Protein AF-A0A8E0ITB5-F1 (afdb_monomer)

Foldseek 3Di:
DFWAWDDDPLAQDHDPHGHDDDPPDDDDHDIDIDDGDDDDDPPDDDDDDDDDDDPVPDDDDPDDDDDDDDPVPDDDDDDDDD

Organism: NCBI:txid1256207

Solvent-accessible surface area (backbone atoms only — not comparable to full-atom values): 6383 Å² total; per-residue (Å²): 136,83,66,57,70,88,78,58,85,39,34,55,87,43,97,84,55,82,50,89,82,57,89,95,58,89,82,84,76,75,81,79,58,52,90,70,91,80,86,81,60,87,98,67,83,88,82,88,85,88,78,85,74,45,88,90,80,43,76,79,73,94,66,94,80,88,85,86,80,64,67,90,83,53,86,83,88,78,93,77,86,131

InterPro domains:
  IPR008979 Galactose-binding-like domain superfamily [SSF49785] (1-80)
  IPR013736 Xaa-Pro dipeptidyl-peptidase, C-terminal [PF08530] (1-74)

Structure (mmCIF, N/CA/C/O backbone):
data_AF-A0A8E0ITB5-F1
#
_entry.id   AF-A0A8E0ITB5-F1
#
loop_
_atom_site.group_PDB
_atom_site.id
_atom_site.type_symbol
_atom_site.label_atom_id
_atom_site.label_alt_id
_atom_site.label_comp_id
_atom_site.label_asym_id
_atom_site.label_entity_id
_atom_site.label_seq_id
_atom_site.pdbx_PDB_ins_code
_atom_site.Cartn_x
_atom_site.Cartn_y
_atom_site.Cartn_z
_atom_site.occupancy
_atom_site.B_iso_or_equiv
_atom_site.auth_seq_id
_atom_site.auth_comp_id
_atom_site.auth_asym_id
_atom_site.auth_atom_id
_atom_site.pdbx_PDB_model_num
ATOM 1 N N . MET A 1 1 ? -7.762 -11.288 7.039 1.00 91.06 1 MET A N 1
ATOM 2 C CA . MET A 1 1 ? -7.565 -10.276 5.980 1.00 91.06 1 MET A CA 1
ATOM 3 C C . MET A 1 1 ? -8.934 -9.721 5.620 1.00 91.06 1 MET A C 1
ATOM 5 O O . MET A 1 1 ? -9.840 -10.527 5.475 1.00 91.06 1 MET A O 1
ATOM 9 N N . ILE A 1 2 ? -9.110 -8.396 5.600 1.00 96.75 2 ILE A N 1
ATOM 10 C CA . ILE A 1 2 ? -10.426 -7.755 5.382 1.00 96.75 2 ILE A CA 1
ATOM 11 C C . ILE A 1 2 ? -10.645 -7.449 3.895 1.00 96.75 2 ILE A C 1
ATOM 13 O O . ILE A 1 2 ? -11.703 -7.747 3.350 1.00 96.75 2 ILE A O 1
ATOM 17 N N . SER A 1 3 ? -9.632 -6.867 3.255 1.00 97.25 3 SER A N 1
ATOM 18 C CA . SER A 1 3 ? -9.567 -6.590 1.823 1.00 97.25 3 SER A CA 1
ATOM 19 C C . SER A 1 3 ? -8.096 -6.464 1.401 1.00 97.25 3 SER A C 1
ATOM 21 O O . SER A 1 3 ? -7.229 -6.277 2.261 1.00 97.25 3 SER A O 1
ATOM 23 N N . LEU A 1 4 ? -7.822 -6.609 0.107 1.00 97.06 4 LEU A N 1
ATOM 24 C CA . LEU A 1 4 ? -6.504 -6.484 -0.515 1.00 97.06 4 LEU A CA 1
ATOM 25 C C . LEU A 1 4 ? -6.640 -5.922 -1.938 1.00 97.06 4 LEU A C 1
ATOM 27 O O . LEU A 1 4 ? -7.732 -5.910 -2.508 1.00 97.06 4 LEU A O 1
ATOM 31 N N . GLY A 1 5 ? -5.530 -5.481 -2.518 1.00 96.25 5 GLY A N 1
ATOM 32 C CA . GLY A 1 5 ? -5.455 -5.004 -3.895 1.00 96.25 5 GLY A CA 1
ATOM 33 C C . GLY A 1 5 ? -4.017 -5.062 -4.399 1.00 96.25 5 GLY A C 1
ATOM 34 O O . GLY A 1 5 ? -3.078 -4.977 -3.611 1.00 96.25 5 GLY A O 1
ATOM 35 N N . HIS A 1 6 ? -3.853 -5.203 -5.712 1.00 96.81 6 HIS A N 1
ATOM 36 C CA . HIS A 1 6 ? -2.553 -5.235 -6.374 1.00 96.81 6 HIS A CA 1
ATOM 37 C C . HIS A 1 6 ? -2.566 -4.282 -7.563 1.00 96.81 6 HIS A C 1
ATOM 39 O O . HIS A 1 6 ? -3.553 -4.214 -8.293 1.00 96.81 6 HIS A O 1
ATOM 45 N N . ILE A 1 7 ? -1.454 -3.587 -7.790 1.00 96.06 7 ILE A N 1
ATOM 46 C CA . ILE A 1 7 ? -1.262 -2.736 -8.963 1.00 96.06 7 ILE A CA 1
ATOM 47 C C . ILE A 1 7 ? 0.124 -2.972 -9.554 1.00 96.06 7 ILE A C 1
ATOM 49 O O . ILE A 1 7 ? 1.116 -3.077 -8.833 1.00 96.06 7 ILE A O 1
ATOM 53 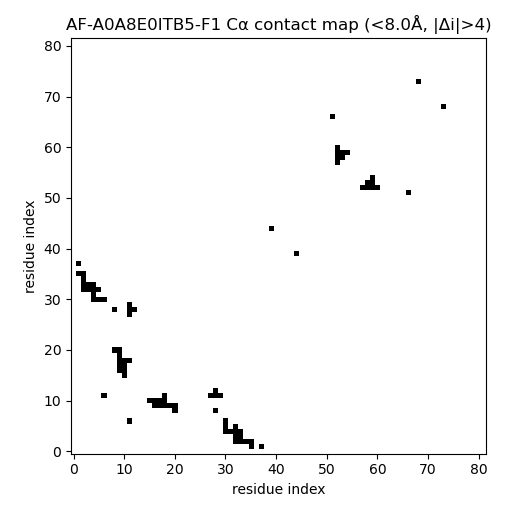N N . ASN A 1 8 ? 0.199 -3.038 -10.883 1.00 95.62 8 ASN A N 1
ATOM 54 C CA . ASN A 1 8 ? 1.470 -2.911 -11.580 1.00 95.62 8 ASN A CA 1
ATOM 55 C C . ASN A 1 8 ? 1.833 -1.423 -11.643 1.00 95.62 8 ASN A C 1
ATOM 57 O O . ASN A 1 8 ? 1.088 -0.633 -12.218 1.00 95.62 8 ASN A O 1
ATOM 61 N N . LEU A 1 9 ? 2.991 -1.041 -11.102 1.00 94.81 9 LEU A N 1
ATOM 62 C CA . LEU A 1 9 ? 3.449 0.353 -11.094 1.00 94.81 9 LEU A CA 1
ATOM 63 C C . LEU A 1 9 ? 3.592 0.947 -12.500 1.00 94.81 9 LEU A C 1
ATOM 65 O O . LEU A 1 9 ? 3.475 2.156 -12.667 1.00 94.81 9 LEU A O 1
ATOM 69 N N . GLN A 1 10 ? 3.804 0.111 -13.519 1.00 96.12 10 GLN A N 1
ATOM 70 C CA . GLN A 1 10 ? 3.845 0.552 -14.912 1.00 96.12 10 GLN A CA 1
ATOM 71 C C . GLN A 1 10 ? 2.454 0.775 -15.519 1.00 96.12 10 GLN A C 1
ATOM 73 O O . GLN A 1 10 ? 2.362 1.304 -16.618 1.00 96.12 10 GLN A O 1
ATOM 78 N N . ASN A 1 11 ? 1.372 0.417 -14.832 1.00 96.44 11 ASN A N 1
ATOM 79 C CA . ASN A 1 11 ? -0.003 0.574 -15.304 1.00 96.44 11 ASN A CA 1
ATOM 80 C C 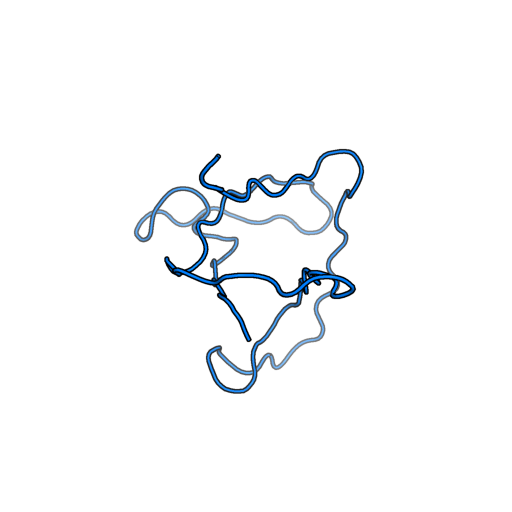. ASN A 1 11 ? -0.845 1.396 -14.305 1.00 96.44 11 ASN A C 1
ATOM 82 O O . ASN A 1 11 ? -1.890 0.928 -13.856 1.00 96.44 11 ASN A O 1
ATOM 86 N N . PRO A 1 12 ? -0.430 2.622 -13.924 1.00 93.44 12 PRO A N 1
ATOM 87 C CA . PRO A 1 12 ? -1.083 3.348 -12.834 1.00 93.44 12 PRO A CA 1
ATOM 88 C C . PRO A 1 12 ? -2.445 3.943 -13.222 1.00 93.44 12 PRO A C 1
ATOM 90 O O . PRO A 1 12 ? -3.184 4.386 -12.351 1.00 93.44 12 PRO A O 1
ATOM 93 N N . LYS A 1 13 ? -2.762 4.004 -14.524 1.00 92.19 13 LYS A N 1
ATOM 94 C CA . LYS A 1 13 ? -3.994 4.617 -15.051 1.00 92.19 13 LYS A CA 1
ATOM 95 C C . LYS A 1 13 ? -5.027 3.592 -15.513 1.00 92.19 13 LYS A C 1
ATOM 97 O O . LYS A 1 13 ? -6.218 3.798 -15.323 1.00 92.19 13 LYS A O 1
ATOM 102 N N . ASN A 1 14 ? -4.579 2.538 -16.191 1.00 93.62 14 ASN A N 1
ATOM 103 C CA . ASN A 1 14 ? -5.420 1.507 -16.792 1.00 93.62 14 ASN A CA 1
ATOM 104 C C . ASN A 1 14 ? -4.565 0.273 -17.124 1.00 93.62 14 ASN A C 1
ATOM 106 O O . ASN A 1 14 ? -3.337 0.332 -17.096 1.00 93.62 14 ASN A O 1
ATOM 110 N N . ALA A 1 15 ? -5.220 -0.837 -17.463 1.00 93.06 15 ALA A N 1
ATOM 111 C CA . ALA A 1 15 ? -4.565 -2.126 -17.685 1.00 93.06 15 ALA A CA 1
ATOM 112 C C . ALA A 1 15 ? -3.814 -2.256 -19.027 1.00 93.06 15 ALA A C 1
ATOM 114 O O . ALA A 1 15 ? -3.099 -3.238 -19.214 1.00 93.06 15 ALA A O 1
ATOM 115 N N . TYR A 1 16 ? -3.982 -1.320 -19.968 1.00 95.19 16 TYR A N 1
ATOM 116 C CA . TYR A 1 16 ? -3.483 -1.460 -21.344 1.00 95.19 16 TYR A CA 1
ATOM 117 C C . TYR A 1 16 ? -2.365 -0.469 -21.708 1.00 95.19 16 TYR A C 1
ATOM 119 O O . TYR A 1 16 ? -1.650 -0.692 -22.683 1.00 95.19 16 TYR A O 1
ATOM 127 N N . GLU A 1 17 ? -2.158 0.592 -20.927 1.00 96.19 17 GLU A N 1
ATOM 128 C CA . GLU A 1 17 ? -1.078 1.561 -21.126 1.00 96.19 17 GLU A CA 1
ATOM 129 C C . GLU A 1 17 ? 0.076 1.318 -20.159 1.00 96.19 17 GLU A C 1
ATOM 131 O O . GLU A 1 17 ? -0.087 1.389 -18.939 1.00 96.19 17 GLU A O 1
ATOM 136 N N . VAL A 1 18 ? 1.267 1.088 -20.715 1.00 97.00 18 VAL A N 1
ATOM 137 C CA . VAL A 1 18 ? 2.510 0.909 -19.958 1.00 97.00 18 VAL A CA 1
ATOM 138 C C . VAL A 1 18 ? 3.260 2.238 -19.860 1.00 97.00 18 VAL A C 1
ATOM 140 O O . VAL A 1 18 ? 3.566 2.874 -20.867 1.00 97.00 18 VAL A O 1
ATOM 143 N N . GLN A 1 19 ? 3.617 2.632 -18.643 1.00 95.38 19 GLN A N 1
ATOM 144 C CA . GLN A 1 19 ? 4.443 3.791 -18.327 1.00 95.38 19 GLN A CA 1
ATOM 145 C C . GLN A 1 19 ? 5.843 3.352 -17.888 1.00 95.38 19 GLN A C 1
ATOM 147 O O . GLN A 1 19 ? 6.044 2.304 -17.263 1.00 95.38 19 GLN A O 1
ATOM 152 N N . ARG A 1 20 ? 6.844 4.167 -18.226 1.00 95.31 20 ARG A N 1
ATOM 153 C CA . ARG A 1 20 ? 8.215 3.969 -17.754 1.00 95.31 20 ARG A CA 1
ATOM 154 C C . ARG A 1 20 ? 8.314 4.423 -16.299 1.00 95.31 20 ARG A C 1
ATOM 156 O O . ARG A 1 20 ? 7.996 5.567 -15.997 1.00 95.31 20 ARG A O 1
ATOM 163 N N . ILE A 1 21 ? 8.834 3.551 -15.440 1.00 94.06 21 ILE A N 1
ATOM 164 C CA . ILE A 1 21 ? 9.236 3.897 -14.075 1.00 94.06 21 ILE A CA 1
ATOM 165 C C . ILE A 1 21 ? 10.745 4.123 -14.056 1.00 94.06 21 ILE A C 1
ATOM 167 O O . ILE A 1 21 ? 11.516 3.250 -14.455 1.00 94.06 21 ILE A O 1
ATOM 171 N N . THR A 1 22 ? 11.156 5.304 -13.599 1.00 95.69 22 THR A N 1
ATOM 172 C CA . THR A 1 22 ? 12.566 5.667 -13.435 1.00 95.69 22 THR A CA 1
ATOM 173 C C . THR A 1 22 ? 12.936 5.533 -11.956 1.00 95.69 22 THR A C 1
ATOM 175 O O . THR A 1 22 ? 12.348 6.235 -11.133 1.00 95.69 22 THR A O 1
ATOM 178 N N . PRO A 1 23 ? 13.889 4.658 -11.584 1.00 94.75 23 PRO A N 1
ATOM 179 C CA . PRO A 1 23 ? 14.319 4.514 -10.195 1.00 94.75 23 PRO A CA 1
ATOM 180 C C . PRO A 1 23 ? 14.741 5.849 -9.568 1.00 94.75 23 PRO A C 1
ATOM 182 O O . PRO A 1 23 ? 15.415 6.656 -10.205 1.00 94.75 23 PRO A O 1
ATOM 185 N N . GLY A 1 24 ? 14.342 6.073 -8.314 1.00 96.06 24 GLY A N 1
ATOM 186 C CA . GLY A 1 24 ? 14.650 7.295 -7.564 1.00 96.06 24 GLY A CA 1
ATOM 187 C C . GLY A 1 24 ? 13.770 8.506 -7.893 1.00 96.06 24 GLY A C 1
ATOM 188 O O . GLY A 1 24 ? 13.885 9.519 -7.212 1.00 96.06 24 GLY A O 1
ATOM 189 N N . GLN A 1 25 ? 12.884 8.418 -8.890 1.00 96.06 25 GLN A N 1
ATOM 190 C CA . GLN A 1 25 ? 11.906 9.468 -9.176 1.00 96.06 25 GLN A CA 1
ATOM 191 C C . GLN A 1 25 ? 10.567 9.163 -8.492 1.00 96.06 25 GLN A C 1
ATOM 193 O O . GLN A 1 25 ? 10.088 8.028 -8.592 1.00 96.06 25 GLN A O 1
ATOM 198 N N . PRO A 1 26 ? 9.948 10.144 -7.810 1.00 94.75 26 PRO A N 1
ATOM 199 C CA . PRO A 1 26 ? 8.632 9.956 -7.219 1.00 94.75 26 PRO A CA 1
ATOM 200 C C . PRO A 1 26 ? 7.570 9.796 -8.313 1.00 94.75 26 PRO A C 1
ATOM 202 O O . PRO A 1 26 ? 7.629 10.428 -9.368 1.00 94.75 26 PRO A O 1
ATOM 205 N N . PHE A 1 27 ? 6.570 8.965 -8.044 1.00 93.81 27 PHE A N 1
ATOM 206 C CA . PHE A 1 27 ? 5.387 8.800 -8.883 1.00 93.81 27 PHE A CA 1
ATOM 207 C C . PHE A 1 27 ? 4.166 8.567 -7.987 1.00 93.81 27 PHE A C 1
ATOM 209 O O . PHE A 1 27 ? 4.304 8.184 -6.826 1.00 93.81 27 PHE A O 1
ATOM 216 N N . HIS A 1 28 ? 2.973 8.799 -8.531 1.00 94.25 28 HIS A N 1
ATOM 217 C CA . HIS A 1 28 ? 1.714 8.647 -7.805 1.00 94.25 28 HIS A CA 1
ATOM 218 C C . HIS A 1 28 ? 0.909 7.486 -8.378 1.00 94.25 28 HIS A C 1
ATOM 220 O O . HIS A 1 28 ? 0.903 7.261 -9.590 1.00 94.25 28 HIS A O 1
ATOM 226 N N . ILE A 1 29 ? 0.212 6.776 -7.498 1.00 94.75 29 ILE A N 1
ATOM 227 C CA . ILE A 1 29 ? -0.731 5.721 -7.859 1.00 94.75 29 ILE A CA 1
ATOM 228 C C . ILE A 1 29 ? -2.048 5.924 -7.119 1.00 94.75 29 ILE A C 1
ATOM 230 O O . ILE A 1 29 ? -2.099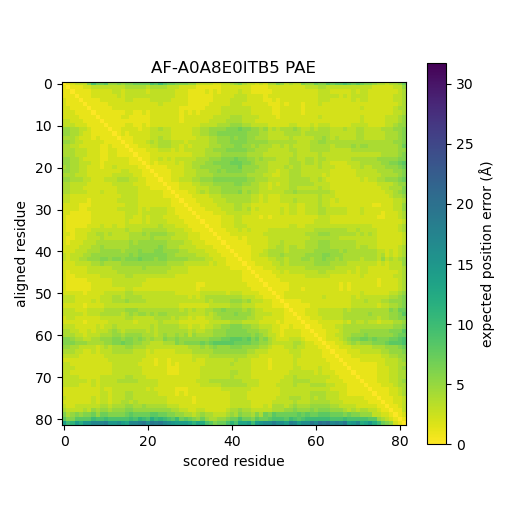 6.546 -6.058 1.00 94.75 29 ILE A O 1
ATOM 234 N N . SER A 1 30 ? -3.108 5.346 -7.664 1.00 95.69 30 SER A N 1
ATOM 235 C CA . SER A 1 30 ? -4.367 5.136 -6.961 1.00 95.69 30 SER A CA 1
ATOM 236 C C . SER A 1 30 ? -4.764 3.682 -7.160 1.00 95.69 30 SER A C 1
ATOM 238 O O . SER A 1 30 ? -4.626 3.146 -8.258 1.00 95.69 30 SER A O 1
ATOM 240 N N . LEU A 1 31 ? -5.186 3.029 -6.083 1.00 95.12 31 LEU A N 1
ATOM 241 C CA . LEU A 1 31 ? -5.544 1.619 -6.076 1.00 9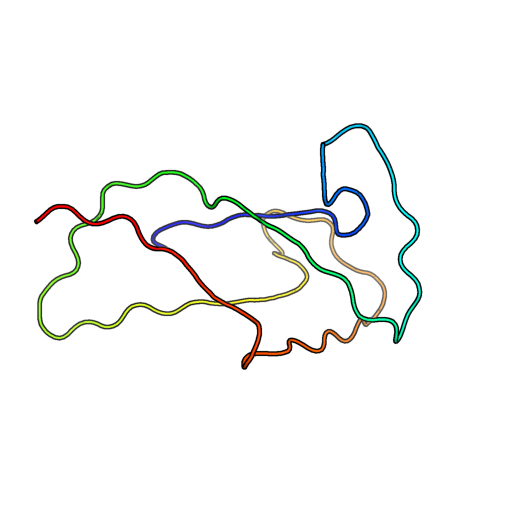5.12 31 LEU A CA 1
ATOM 242 C C . LEU A 1 31 ? -6.819 1.449 -5.262 1.00 95.12 31 LEU A C 1
ATOM 244 O O . LEU A 1 31 ? -6.831 1.735 -4.065 1.00 95.12 31 LEU A O 1
ATOM 248 N N . ASP A 1 32 ? -7.851 0.923 -5.908 1.00 95.81 32 ASP A N 1
ATOM 249 C CA . ASP A 1 32 ? -9.031 0.435 -5.214 1.00 95.81 32 ASP A CA 1
ATOM 250 C C . ASP A 1 32 ? -8.748 -0.950 -4.624 1.00 95.81 32 ASP A C 1
ATOM 252 O O . ASP A 1 32 ? -8.206 -1.840 -5.287 1.00 95.81 32 ASP A O 1
ATOM 256 N N . LEU A 1 33 ? -9.121 -1.141 -3.360 1.00 97.19 33 LEU A N 1
ATOM 257 C CA . LEU A 1 33 ? -9.102 -2.458 -2.729 1.00 97.19 33 LEU A CA 1
ATOM 258 C C . LEU A 1 33 ? -10.376 -3.232 -3.086 1.00 97.19 33 LEU A C 1
ATOM 260 O O . LEU A 1 33 ? -11.401 -2.649 -3.444 1.00 97.19 33 LEU A O 1
ATOM 264 N N . GLN A 1 34 ? -10.337 -4.557 -2.945 1.00 97.50 34 GLN A N 1
ATOM 265 C CA . GLN A 1 34 ? -11.522 -5.394 -3.130 1.00 97.50 34 GLN A CA 1
ATOM 266 C C . GLN A 1 34 ? -12.692 -4.906 -2.244 1.00 97.50 34 GLN A C 1
ATOM 268 O O . GLN A 1 34 ? -12.493 -4.607 -1.060 1.00 97.50 34 GLN A O 1
ATOM 273 N N . PRO A 1 35 ? -13.925 -4.834 -2.770 1.00 96.75 35 PRO A N 1
ATOM 274 C CA . PRO A 1 35 ? -15.071 -4.415 -1.977 1.00 96.75 35 PRO A CA 1
ATOM 275 C C . PRO A 1 35 ? -15.324 -5.412 -0.843 1.00 96.75 35 PRO A C 1
ATOM 277 O O . PRO A 1 35 ? -15.223 -6.625 -1.018 1.00 96.75 35 PRO A O 1
ATOM 280 N N . THR A 1 36 ? -15.672 -4.899 0.333 1.00 95.88 36 THR A N 1
ATOM 281 C CA . THR A 1 36 ? -15.971 -5.718 1.508 1.00 95.88 36 THR A CA 1
ATOM 282 C C . THR A 1 36 ? -17.041 -5.051 2.360 1.00 95.88 36 THR A C 1
ATOM 284 O O . THR A 1 36 ? -17.189 -3.828 2.353 1.00 95.88 36 THR A O 1
ATOM 287 N N . HIS A 1 37 ? -17.793 -5.859 3.099 1.00 95.50 37 HIS A N 1
ATOM 288 C CA . HIS A 1 37 ? -18.733 -5.390 4.107 1.00 95.50 37 HIS A CA 1
ATOM 289 C C . HIS A 1 37 ? -18.330 -6.007 5.442 1.00 95.50 37 HIS A C 1
ATOM 291 O O . HIS A 1 37 ? -18.610 -7.176 5.710 1.00 95.50 37 HIS A O 1
ATOM 297 N N . TYR A 1 38 ? -17.618 -5.228 6.255 1.00 95.31 38 TYR A N 1
ATOM 298 C CA . TYR A 1 38 ? -17.019 -5.705 7.495 1.00 95.31 38 TYR A CA 1
ATOM 299 C C . TYR A 1 38 ? -17.341 -4.766 8.656 1.00 95.31 38 TYR A C 1
ATOM 301 O O . 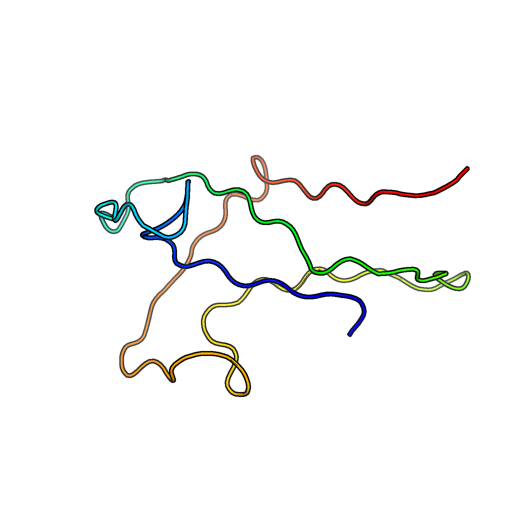TYR A 1 38 ? -17.098 -3.563 8.581 1.00 95.31 38 TYR A O 1
ATOM 309 N N . HIS A 1 39 ? -17.859 -5.328 9.748 1.00 94.75 39 HIS A N 1
ATOM 310 C CA . HIS A 1 39 ? -18.052 -4.614 11.004 1.00 94.75 39 HIS A CA 1
ATOM 311 C C . HIS A 1 39 ? -16.817 -4.803 11.890 1.00 94.75 39 HIS A C 1
ATOM 313 O O . HIS A 1 39 ? -16.490 -5.933 12.252 1.00 94.75 39 HIS A O 1
ATOM 319 N N . LEU A 1 40 ? -16.135 -3.710 12.244 1.00 93.69 40 LEU A N 1
ATOM 320 C CA . LEU A 1 40 ? -14.994 -3.747 13.157 1.00 93.69 40 LEU A CA 1
ATOM 321 C C . LEU A 1 40 ? -15.488 -3.762 14.613 1.00 93.69 40 LEU A C 1
ATOM 323 O O . LEU A 1 40 ? -16.066 -2.768 15.052 1.00 93.69 40 LEU A O 1
ATOM 327 N N . PRO A 1 41 ? -15.240 -4.836 15.387 1.00 95.38 41 PRO A N 1
ATOM 328 C CA . PRO A 1 41 ? -15.638 -4.869 16.789 1.00 95.38 41 PRO A CA 1
ATOM 329 C C . PRO A 1 41 ? -14.919 -3.795 17.612 1.00 95.38 41 PRO A C 1
ATOM 331 O O . PRO A 1 41 ? -13.764 -3.455 17.339 1.00 95.38 41 PRO A O 1
ATOM 334 N N . ALA A 1 42 ? -15.574 -3.318 18.670 1.00 96.81 42 ALA A N 1
ATOM 335 C CA . ALA A 1 42 ? -14.984 -2.364 19.603 1.00 96.81 42 ALA A CA 1
ATOM 336 C C . ALA A 1 42 ? -13.652 -2.876 20.191 1.00 96.81 42 ALA A C 1
ATOM 338 O O . ALA A 1 42 ? -13.467 -4.072 20.427 1.00 96.81 42 ALA A O 1
ATOM 339 N N . GLY A 1 43 ? -12.709 -1.957 20.417 1.00 97.88 43 GLY A N 1
ATOM 340 C CA . GLY A 1 43 ? -11.380 -2.270 20.956 1.00 97.88 43 GLY A CA 1
ATOM 341 C C . GLY A 1 43 ? -10.410 -2.919 19.959 1.00 97.88 43 GLY A C 1
ATOM 342 O O . GLY A 1 43 ? -9.311 -3.310 20.348 1.00 97.88 43 GLY A O 1
ATOM 343 N N . ARG A 1 44 ? -10.782 -3.046 18.678 1.00 97.25 44 ARG A N 1
ATOM 344 C CA . ARG A 1 44 ? -9.900 -3.537 17.608 1.00 97.25 44 ARG A CA 1
ATOM 345 C C . ARG A 1 44 ? -9.336 -2.386 16.780 1.00 97.25 44 ARG A C 1
ATOM 347 O O . ARG A 1 44 ? -9.920 -1.310 16.710 1.00 97.25 44 ARG A O 1
ATOM 354 N N . GLN A 1 45 ? -8.206 -2.645 16.128 1.00 96.19 45 GLN A N 1
ATOM 355 C CA . GLN A 1 45 ? -7.553 -1.712 15.213 1.00 96.19 45 GLN A CA 1
ATOM 356 C C . GLN A 1 45 ? -7.559 -2.268 13.791 1.00 96.19 45 GLN A C 1
ATOM 358 O O . GLN A 1 45 ? -7.529 -3.484 13.585 1.00 96.19 45 GLN A O 1
ATOM 363 N N . LEU A 1 46 ? -7.573 -1.360 12.819 1.00 95.06 46 LEU A N 1
ATOM 364 C CA . LEU A 1 46 ? -7.315 -1.676 11.420 1.00 95.06 46 LEU A CA 1
ATOM 365 C C . LEU A 1 46 ? -5.831 -1.475 11.133 1.00 95.06 46 LEU A C 1
ATOM 367 O O . LEU A 1 46 ? -5.248 -0.475 11.542 1.00 95.06 46 LEU A O 1
ATOM 371 N N . ALA A 1 47 ? -5.243 -2.419 10.407 1.00 96.00 47 ALA A N 1
ATOM 372 C CA . ALA A 1 47 ? -3.870 -2.334 9.939 1.00 96.00 47 ALA A CA 1
ATOM 373 C C . ALA A 1 47 ? -3.854 -2.271 8.410 1.00 96.00 47 ALA A C 1
ATOM 375 O O . ALA A 1 47 ? -4.470 -3.108 7.747 1.00 96.00 47 ALA A O 1
ATOM 376 N N . LEU A 1 48 ? -3.127 -1.293 7.870 1.00 96.06 48 LEU A N 1
ATOM 377 C CA . LEU A 1 48 ? -2.761 -1.230 6.460 1.00 96.06 48 LEU A CA 1
ATOM 378 C C . LEU A 1 48 ? -1.359 -1.822 6.301 1.00 96.06 48 LEU A C 1
ATOM 380 O O . LEU A 1 48 ? -0.420 -1.376 6.957 1.00 96.06 48 LEU A O 1
ATOM 384 N N . VAL A 1 49 ? -1.223 -2.813 5.424 1.00 96.69 49 VAL A N 1
ATOM 385 C CA . VAL A 1 49 ? 0.067 -3.420 5.082 1.00 96.69 49 VAL A CA 1
ATOM 386 C C . VAL A 1 49 ? 0.362 -3.108 3.623 1.00 96.69 49 VAL A C 1
ATOM 388 O O . VAL A 1 49 ? -0.419 -3.470 2.748 1.00 96.69 49 VAL A O 1
ATOM 391 N N . ILE A 1 50 ? 1.490 -2.445 3.369 1.00 96.19 50 ILE A N 1
ATOM 392 C CA . ILE A 1 50 ? 1.992 -2.176 2.020 1.00 96.19 50 ILE A CA 1
ATOM 393 C C . ILE A 1 50 ? 3.263 -2.997 1.834 1.00 96.19 50 ILE A C 1
ATOM 395 O O . ILE A 1 50 ? 4.194 -2.896 2.633 1.00 96.19 50 ILE A O 1
ATOM 399 N N . HIS A 1 51 ? 3.297 -3.828 0.798 1.00 95.12 51 HIS A N 1
ATOM 400 C CA . HIS A 1 51 ? 4.446 -4.673 0.489 1.00 95.12 51 HIS A CA 1
ATOM 401 C C . HIS A 1 51 ? 4.619 -4.839 -1.023 1.00 95.12 51 HIS A C 1
ATOM 403 O O . HIS A 1 51 ? 3.773 -4.420 -1.807 1.00 95.12 51 HIS A O 1
ATOM 409 N N . GLY A 1 52 ? 5.756 -5.419 -1.420 1.00 94.38 52 GLY A N 1
ATOM 410 C CA . GLY A 1 52 ? 6.063 -5.715 -2.818 1.00 94.38 52 GLY A CA 1
ATOM 411 C C . GLY A 1 52 ? 5.310 -6.946 -3.320 1.00 94.38 52 GLY A C 1
ATOM 412 O O . GLY A 1 52 ? 4.193 -6.851 -3.805 1.00 94.38 52 GLY A O 1
ATOM 413 N N . ALA A 1 53 ? 5.941 -8.117 -3.233 1.00 93.69 53 ALA A N 1
ATOM 414 C CA . ALA A 1 53 ? 5.339 -9.354 -3.718 1.00 93.69 53 ALA A CA 1
ATOM 415 C C . ALA A 1 53 ? 4.458 -10.021 -2.652 1.00 93.69 53 ALA A C 1
ATOM 417 O O . ALA A 1 53 ? 4.872 -10.159 -1.497 1.00 93.69 53 ALA A O 1
ATOM 418 N N . ASP A 1 54 ? 3.272 -10.466 -3.059 1.00 95.44 54 ASP A N 1
ATOM 419 C CA . ASP A 1 54 ? 2.473 -11.488 -2.380 1.00 95.44 54 ASP A CA 1
ATOM 420 C C . ASP A 1 54 ? 2.870 -12.864 -2.938 1.00 95.44 54 ASP A C 1
ATOM 422 O O . ASP A 1 54 ? 2.715 -13.122 -4.133 1.00 95.44 54 ASP A O 1
ATOM 426 N N . MET A 1 55 ? 3.376 -13.757 -2.086 1.00 92.81 55 MET A N 1
ATOM 427 C CA . MET A 1 55 ? 3.863 -15.082 -2.495 1.00 92.81 55 MET A CA 1
ATOM 428 C C . MET A 1 55 ? 2.754 -16.049 -2.917 1.00 92.81 55 MET A C 1
ATOM 430 O O . MET A 1 55 ? 3.056 -17.071 -3.534 1.00 92.81 55 MET A O 1
ATOM 434 N N . ALA A 1 56 ? 1.501 -15.751 -2.578 1.00 94.06 56 ALA A N 1
ATOM 435 C CA . ALA A 1 56 ? 0.341 -16.531 -2.984 1.00 94.06 56 ALA A CA 1
ATOM 436 C C . ALA A 1 56 ? -0.345 -15.964 -4.238 1.00 94.06 56 ALA A C 1
ATOM 438 O O . ALA A 1 56 ? -1.066 -16.705 -4.903 1.00 94.06 56 ALA A O 1
ATOM 439 N N . GLN A 1 57 ? -0.151 -14.676 -4.557 1.00 95.50 57 GLN A N 1
ATOM 440 C CA . GLN A 1 57 ? -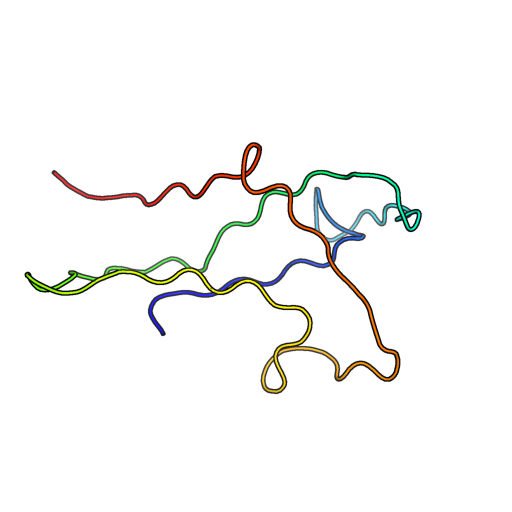0.953 -13.984 -5.582 1.00 95.50 57 GLN A CA 1
ATOM 441 C C . GLN A 1 57 ? -0.154 -13.288 -6.690 1.00 95.50 57 GLN A C 1
ATOM 443 O O . GLN A 1 57 ? -0.716 -12.981 -7.740 1.00 95.50 57 GLN A O 1
ATOM 448 N N . THR A 1 58 ? 1.141 -13.038 -6.497 1.00 96.31 58 THR A N 1
ATOM 449 C CA . THR A 1 58 ? 1.975 -12.304 -7.463 1.00 96.31 58 THR A CA 1
ATOM 450 C C . THR A 1 58 ? 3.191 -13.107 -7.909 1.00 96.31 58 THR A C 1
ATOM 452 O O . THR A 1 58 ? 3.553 -14.128 -7.324 1.00 96.31 58 THR A O 1
ATOM 455 N N . ILE A 1 59 ? 3.841 -12.641 -8.976 1.00 95.75 59 ILE A N 1
ATOM 456 C CA . ILE A 1 59 ? 5.064 -1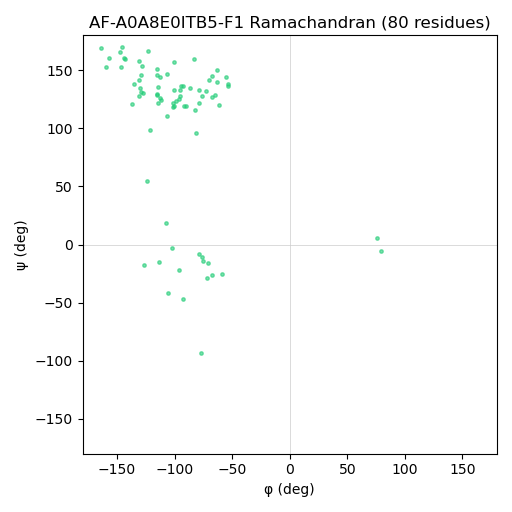3.258 -9.488 1.00 95.75 59 ILE A CA 1
ATOM 457 C C . ILE A 1 59 ? 6.176 -13.121 -8.446 1.00 95.75 59 ILE A C 1
ATOM 459 O O . ILE A 1 59 ? 6.485 -12.020 -7.987 1.00 95.75 59 ILE A O 1
ATOM 463 N N . ARG A 1 60 ? 6.825 -14.245 -8.118 1.00 94.56 60 ARG A N 1
ATOM 464 C CA . ARG A 1 60 ? 7.964 -14.269 -7.198 1.00 94.56 60 ARG A CA 1
ATOM 465 C C . ARG A 1 60 ? 9.114 -13.426 -7.771 1.00 94.56 60 ARG A C 1
ATOM 467 O O . ARG A 1 60 ? 9.629 -13.762 -8.841 1.00 94.56 60 ARG A O 1
ATOM 474 N N . PRO A 1 61 ? 9.563 -12.372 -7.072 1.00 93.00 61 PRO A N 1
ATOM 475 C CA . PRO A 1 61 ? 10.665 -11.556 -7.546 1.00 93.00 61 PRO A CA 1
ATOM 476 C C . PRO A 1 61 ? 11.973 -12.346 -7.468 1.00 93.00 61 PRO A C 1
ATOM 478 O O . PRO A 1 61 ? 12.226 -13.081 -6.514 1.00 93.00 61 PRO A O 1
ATOM 481 N N . ILE A 1 62 ? 12.821 -12.159 -8.477 1.00 95.75 62 ILE A N 1
ATOM 482 C CA . ILE A 1 62 ? 14.185 -12.715 -8.531 1.00 95.75 62 ILE A CA 1
ATOM 483 C C . ILE A 1 62 ? 15.258 -11.666 -8.208 1.00 95.75 62 ILE A C 1
ATOM 485 O O . ILE A 1 62 ? 16.446 -11.972 -8.189 1.00 95.75 62 ILE A O 1
ATOM 489 N N . LYS A 1 63 ? 14.845 -10.415 -7.986 1.00 93.12 63 LYS A N 1
ATOM 490 C CA . LYS A 1 63 ? 15.707 -9.285 -7.633 1.00 93.12 63 LYS A CA 1
ATOM 491 C C . LYS A 1 63 ? 15.144 -8.585 -6.406 1.00 93.12 63 LYS A C 1
ATOM 493 O O . LYS A 1 63 ? 13.929 -8.478 -6.257 1.00 93.12 63 LYS A O 1
ATOM 498 N N . THR A 1 64 ? 16.034 -8.070 -5.568 1.00 93.94 64 THR A N 1
ATOM 499 C CA . THR A 1 64 ? 15.659 -7.196 -4.456 1.00 93.94 64 THR A CA 1
ATOM 500 C C . THR A 1 64 ? 15.251 -5.830 -5.000 1.00 93.94 64 THR A C 1
ATOM 502 O O . THR A 1 64 ? 15.950 -5.246 -5.829 1.00 93.94 64 THR A O 1
ATOM 505 N N . THR A 1 65 ? 14.115 -5.313 -4.540 1.00 92.81 65 T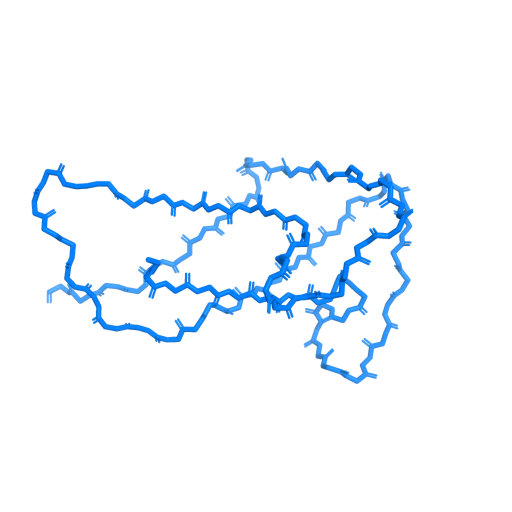HR A N 1
ATOM 506 C CA . THR A 1 65 ? 13.620 -3.975 -4.883 1.00 92.81 65 THR A CA 1
ATOM 507 C C . THR A 1 65 ? 13.268 -3.243 -3.600 1.00 92.81 65 THR A C 1
ATOM 509 O O . THR A 1 65 ? 12.582 -3.793 -2.741 1.00 92.81 65 THR A O 1
ATOM 512 N N . HIS A 1 66 ? 13.753 -2.011 -3.473 1.00 95.06 66 HIS A N 1
ATOM 513 C CA . HIS A 1 66 ? 13.462 -1.144 -2.340 1.00 95.06 66 HIS A CA 1
ATOM 514 C C . HIS A 1 66 ? 12.383 -0.141 -2.732 1.00 95.06 66 HIS A C 1
ATOM 516 O O . HIS A 1 66 ? 12.472 0.490 -3.784 1.00 95.06 66 HIS A O 1
ATOM 522 N N . TYR A 1 67 ? 11.386 0.006 -1.865 1.00 95.19 67 TYR A N 1
ATOM 523 C CA . TYR A 1 67 ? 10.318 0.984 -2.009 1.00 95.19 67 TYR A CA 1
ATOM 524 C C . TYR A 1 67 ? 10.429 2.003 -0.882 1.00 95.19 67 TYR A C 1
ATOM 526 O O . TYR A 1 67 ? 10.630 1.632 0.274 1.00 95.19 67 TYR A O 1
ATOM 534 N N . GLN A 1 68 ? 10.280 3.276 -1.228 1.00 96.62 68 GLN A N 1
ATOM 535 C CA . GLN A 1 68 ? 10.128 4.362 -0.273 1.00 96.62 68 GLN A CA 1
ATOM 536 C C . GLN A 1 68 ? 8.738 4.955 -0.468 1.00 96.62 68 GLN A C 1
ATOM 538 O O . GLN A 1 68 ? 8.356 5.276 -1.592 1.00 96.62 68 GLN A O 1
ATOM 543 N N . ILE A 1 69 ? 7.991 5.073 0.625 1.00 96.38 69 ILE A N 1
ATOM 544 C CA . ILE A 1 69 ? 6.633 5.611 0.625 1.00 96.38 69 ILE A CA 1
ATOM 545 C C . ILE A 1 69 ? 6.666 6.928 1.383 1.00 96.38 69 ILE A C 1
ATOM 547 O O . ILE A 1 69 ? 7.123 6.980 2.525 1.00 96.38 69 ILE A O 1
ATOM 551 N N . ASP A 1 70 ? 6.170 7.982 0.748 1.00 97.25 70 ASP A N 1
ATOM 552 C CA . ASP A 1 70 ? 5.935 9.253 1.414 1.00 97.25 70 ASP A CA 1
ATOM 553 C C . ASP A 1 70 ? 4.605 9.192 2.174 1.00 97.25 70 ASP A C 1
ATOM 555 O O . ASP A 1 70 ? 3.530 9.389 1.606 1.00 97.25 70 ASP A O 1
ATOM 559 N N . LEU A 1 71 ?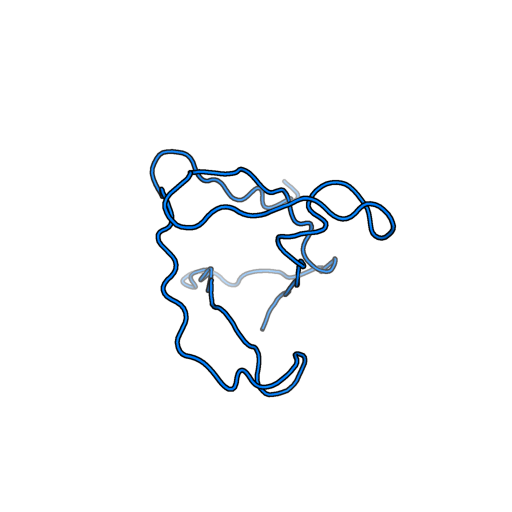 4.681 8.879 3.469 1.00 96.56 71 LEU A N 1
ATOM 560 C CA . LEU A 1 71 ? 3.503 8.758 4.329 1.00 96.56 71 LEU A CA 1
ATOM 561 C C . LEU A 1 71 ? 2.791 10.096 4.556 1.00 96.56 71 LEU A C 1
ATOM 563 O O . LEU A 1 71 ? 1.590 10.090 4.807 1.00 96.56 71 LEU A O 1
ATOM 567 N N . ALA A 1 72 ? 3.497 11.227 4.461 1.00 97.56 72 ALA A N 1
ATOM 568 C CA . ALA A 1 72 ? 2.893 12.543 4.668 1.00 97.56 72 ALA A CA 1
ATOM 569 C C . ALA A 1 72 ? 1.969 12.933 3.505 1.00 97.56 72 ALA A C 1
ATOM 571 O O . ALA A 1 72 ? 0.987 13.642 3.711 1.00 97.56 72 ALA A O 1
ATOM 572 N N . ASN A 1 73 ? 2.263 12.430 2.304 1.00 97.38 73 ASN A N 1
ATOM 573 C CA . ASN A 1 73 ? 1.487 12.672 1.087 1.00 97.38 73 ASN A CA 1
ATOM 574 C C . ASN A 1 73 ? 0.683 11.442 0.628 1.00 97.38 73 ASN A C 1
ATOM 576 O O . ASN A 1 73 ? 0.251 11.373 -0.522 1.00 97.38 73 ASN A O 1
ATOM 580 N N . SER A 1 74 ? 0.467 10.473 1.521 1.00 97.56 74 SER A N 1
ATOM 581 C CA . SER A 1 74 ? -0.334 9.276 1.256 1.00 97.56 74 SER A CA 1
ATOM 582 C C . SER A 1 74 ? -1.584 9.254 2.128 1.00 97.56 74 SER A C 1
ATOM 584 O O . SER A 1 74 ? -1.565 9.661 3.287 1.00 97.56 74 SER A O 1
ATOM 586 N N . SER A 1 75 ? -2.679 8.727 1.589 1.00 96.94 75 SER A N 1
ATOM 587 C CA . SER A 1 75 ? -3.929 8.566 2.326 1.00 96.94 75 SER A CA 1
ATOM 588 C C . SER A 1 75 ? -4.635 7.270 1.938 1.00 96.94 75 SER A C 1
ATOM 590 O O . SER A 1 75 ? -4.382 6.683 0.887 1.00 96.94 75 SER A O 1
ATOM 592 N N . ILE A 1 76 ? -5.522 6.814 2.820 1.00 95.50 76 ILE A N 1
ATOM 593 C CA . ILE A 1 76 ? -6.459 5.728 2.552 1.00 95.50 76 ILE A CA 1
ATOM 594 C C . ILE A 1 76 ? -7.863 6.217 2.886 1.00 95.50 76 ILE A C 1
ATOM 596 O O . ILE A 1 76 ? -8.107 6.760 3.965 1.00 95.50 76 ILE A O 1
ATOM 600 N N . THR A 1 77 ? -8.792 6.023 1.958 1.00 95.94 77 THR A N 1
ATOM 601 C CA . THR A 1 77 ? -10.204 6.331 2.172 1.00 95.94 77 THR A CA 1
ATOM 602 C C . THR A 1 77 ? -10.943 5.040 2.480 1.00 95.94 77 THR A C 1
ATOM 604 O O . THR A 1 77 ? -10.976 4.124 1.663 1.00 95.94 77 THR A O 1
ATOM 607 N N . LEU A 1 78 ? -11.540 4.967 3.669 1.00 93.56 78 LEU A N 1
ATOM 608 C CA . LEU A 1 78 ? -12.361 3.836 4.085 1.00 93.56 78 LEU A CA 1
ATOM 609 C C . LEU A 1 78 ? -13.831 4.265 4.074 1.00 93.56 78 LEU A C 1
ATOM 611 O O . LEU A 1 78 ? -14.214 5.086 4.910 1.00 93.56 78 LEU A O 1
ATOM 615 N N . PRO A 1 79 ? -14.664 3.752 3.152 1.00 93.31 79 PRO A N 1
ATOM 616 C CA . PRO A 1 79 ? -16.087 4.045 3.183 1.00 93.31 79 PRO A CA 1
ATOM 617 C C . PRO A 1 79 ? -16.712 3.383 4.416 1.00 93.31 79 PRO A C 1
ATOM 619 O O . PRO A 1 79 ? -16.564 2.179 4.630 1.00 93.31 79 PRO A O 1
ATOM 622 N N . TYR A 1 80 ? -17.429 4.162 5.223 1.00 91.19 80 TYR A N 1
ATOM 623 C CA . TYR A 1 80 ? -18.184 3.670 6.373 1.00 91.19 80 TYR A CA 1
ATOM 624 C C . TYR A 1 80 ? -19.623 4.180 6.314 1.00 91.19 80 TYR A C 1
ATOM 626 O O . TYR A 1 80 ? -19.911 5.210 5.704 1.00 91.19 80 TYR A O 1
ATOM 634 N N . ARG A 1 81 ? -20.542 3.426 6.920 1.00 86.38 81 ARG A N 1
ATOM 635 C CA . ARG A 1 81 ? -21.931 3.856 7.107 1.00 86.38 81 ARG A CA 1
ATOM 636 C C . ARG A 1 81 ? -22.056 4.491 8.490 1.00 86.38 81 ARG A C 1
ATOM 638 O O . ARG A 1 81 ? -21.479 3.962 9.440 1.00 86.38 81 ARG A O 1
ATOM 645 N N . ILE A 1 82 ? -22.757 5.621 8.554 1.00 66.75 82 ILE A N 1
ATOM 646 C CA . ILE A 1 82 ? -23.162 6.301 9.794 1.00 66.75 82 ILE A CA 1
ATOM 647 C C . ILE A 1 82 ? -24.452 5.658 10.295 1.00 66.75 82 ILE A C 1
ATOM 649 O O . ILE A 1 82 ? -25.293 5.317 9.429 1.00 66.75 82 ILE A O 1
#

Radius of gyration: 15.27 Å; Cα contacts (8 Å, |Δi|>4): 42; chains: 1; bounding box: 39×29×42 Å

pLDDT: mean 94.9, std 3.59, range [66.75, 97.88]

Secondary structure (DSSP, 8-state):
--------TT-SS-SS---PPPTT-------PPPP------TT--------S--TTTSPPPSS-------GGG---------

Sequence (82 aa):
MISLGHINLQNPKNAYEVQRITPGQPFHISLDLQPTHYHLPAGRQLALVIHGADMAQTIRPIKTTHYQIDLANSSITLPYRI

Mean predicted aligned error: 3.08 Å